Protein AF-A0A7W4EUE1-F1 (afdb_monomer_lite)

Sequence (136 aa):
VQRKVYHVMVETLQNMNKHSDSLAANGHVGTGLFIIGKKNDTYYVITSNKVAVEHRQNLEQAIQSVNNATPEELKEMYKKQIKEGSISKKGGAGLGLIDIARKTGEKLDYQFLQLDDKFLFFILKVEISARKFDKQ

pLDDT: mean 80.03, std 16.79, range [39.09, 95.38]

Secondary structure (DSSP, 8-state):
-HHHHHHHHHHHHHHHHHS-TTSSSSS-----EEEEEEETTEEEEEEEEEEEGGGHHHHHHHHHHHHH--HHHHHHHHHHHHHH-S--TT--TTHHHHHHHHHH-S--EEEEEE-SSSEEEEEEEEEEESGGGTT-

Structure (mmCIF, N/CA/C/O backbone):
data_AF-A0A7W4EUE1-F1
#
_entry.id   AF-A0A7W4EUE1-F1
#
loop_
_atom_site.group_PDB
_atom_site.id
_atom_site.type_symbol
_atom_site.label_atom_id
_atom_site.label_alt_id
_atom_site.label_comp_id
_atom_site.label_asym_id
_atom_site.label_entity_id
_atom_site.label_seq_id
_atom_site.pdbx_PDB_ins_code
_atom_site.Cartn_x
_atom_site.Cartn_y
_atom_site.Cartn_z
_atom_site.occupancy
_atom_site.B_iso_or_equiv
_atom_site.auth_seq_id
_atom_site.auth_comp_id
_atom_site.auth_asym_id
_atom_site.auth_atom_id
_atom_site.pdbx_PDB_model_num
ATOM 1 N N . VAL A 1 1 ? -12.659 8.115 10.478 1.00 81.62 1 VAL A N 1
ATOM 2 C CA . VAL A 1 1 ? -12.427 7.618 9.091 1.00 81.62 1 VAL A CA 1
ATOM 3 C C . VAL A 1 1 ? -11.644 8.597 8.212 1.00 81.62 1 VAL A C 1
ATOM 5 O O . VAL A 1 1 ? -10.579 8.227 7.735 1.00 81.62 1 VAL A O 1
ATOM 8 N N . GLN A 1 2 ? -12.091 9.849 8.041 1.00 83.81 2 GLN A N 1
ATOM 9 C CA . GLN A 1 2 ? -11.472 10.836 7.128 1.00 83.81 2 GLN A CA 1
ATOM 10 C C . GLN A 1 2 ? -9.950 11.020 7.302 1.00 83.81 2 GLN A C 1
ATOM 12 O O . GLN A 1 2 ? -9.216 10.974 6.321 1.00 83.81 2 GLN A O 1
ATOM 17 N N . ARG A 1 3 ? -9.449 11.133 8.543 1.00 86.19 3 ARG A N 1
ATOM 18 C CA . ARG A 1 3 ? -7.999 11.235 8.822 1.00 86.19 3 ARG A CA 1
ATOM 19 C C . ARG A 1 3 ? -7.192 10.036 8.303 1.00 86.19 3 ARG A C 1
ATOM 21 O O . ARG A 1 3 ? -6.054 10.208 7.884 1.00 86.19 3 ARG A O 1
ATOM 28 N N . LYS A 1 4 ? -7.774 8.830 8.321 1.00 85.38 4 LYS A N 1
ATOM 29 C CA . LYS A 1 4 ? -7.126 7.611 7.813 1.00 85.38 4 LYS A CA 1
ATOM 30 C C . LYS A 1 4 ? -7.083 7.609 6.291 1.00 85.38 4 LYS A C 1
ATOM 32 O O . LYS A 1 4 ? -6.032 7.332 5.736 1.00 85.38 4 LYS A O 1
ATOM 37 N N . VAL A 1 5 ? -8.186 7.991 5.641 1.00 86.94 5 VAL A N 1
ATOM 38 C CA . VAL A 1 5 ? -8.231 8.172 4.181 1.00 86.94 5 VAL A CA 1
ATOM 39 C C . VAL A 1 5 ? -7.164 9.173 3.752 1.00 86.94 5 VAL A C 1
ATOM 41 O O . VAL A 1 5 ? -6.325 8.835 2.930 1.00 86.94 5 VAL A O 1
ATOM 44 N N . TYR A 1 6 ? -7.118 10.349 4.385 1.00 88.00 6 TYR A N 1
ATOM 45 C CA . TYR A 1 6 ? -6.084 11.352 4.119 1.00 88.00 6 TYR A CA 1
ATOM 46 C C . TYR A 1 6 ? -4.670 10.797 4.273 1.00 88.00 6 TYR A C 1
ATOM 48 O O . TYR A 1 6 ? -3.834 10.969 3.393 1.00 88.00 6 TYR A O 1
ATOM 56 N N . HIS A 1 7 ? -4.414 10.081 5.364 1.00 87.38 7 HIS A N 1
ATOM 57 C CA . HIS A 1 7 ? -3.111 9.485 5.594 1.00 87.38 7 HIS A CA 1
ATOM 58 C C . HIS A 1 7 ? -2.720 8.464 4.511 1.00 87.38 7 HIS A C 1
ATOM 60 O O . HIS A 1 7 ? -1.613 8.546 3.989 1.00 87.38 7 HIS A O 1
ATOM 66 N N . VAL A 1 8 ? -3.624 7.552 4.133 1.00 88.12 8 VAL A N 1
ATOM 67 C CA . VAL A 1 8 ? -3.369 6.575 3.060 1.00 88.12 8 VAL A CA 1
ATOM 68 C C . VAL A 1 8 ? -3.121 7.279 1.728 1.00 88.12 8 VAL A C 1
ATOM 70 O O . VAL A 1 8 ? -2.211 6.892 1.001 1.00 88.12 8 VAL A O 1
ATOM 73 N N . MET A 1 9 ? -3.875 8.338 1.414 1.00 89.00 9 MET A N 1
ATOM 74 C CA . MET A 1 9 ? -3.637 9.129 0.203 1.00 89.00 9 MET A CA 1
ATOM 75 C C . MET A 1 9 ? -2.230 9.736 0.196 1.00 89.00 9 MET A C 1
ATOM 77 O O . MET A 1 9 ? -1.514 9.597 -0.788 1.00 89.00 9 MET A O 1
ATOM 81 N N . VAL A 1 10 ? -1.809 10.369 1.296 1.00 87.06 10 VAL A N 1
ATOM 82 C CA . VAL A 1 10 ? -0.475 10.982 1.384 1.00 87.06 10 VAL A CA 1
ATOM 83 C C . VAL A 1 10 ? 0.622 9.928 1.242 1.00 87.06 10 VAL A C 1
ATOM 85 O O . VAL A 1 10 ? 1.549 10.128 0.462 1.00 87.06 10 VAL A O 1
ATOM 88 N N . GLU A 1 11 ? 0.509 8.798 1.937 1.00 85.62 11 GLU A N 1
ATOM 89 C CA . GLU A 1 11 ? 1.537 7.754 1.909 1.00 85.62 11 GLU A CA 1
ATOM 90 C C . GLU A 1 11 ? 1.652 7.092 0.529 1.00 85.62 11 GLU A C 1
ATOM 92 O O . GLU A 1 11 ? 2.749 6.899 0.006 1.00 85.62 11 GLU A O 1
ATOM 97 N N . THR A 1 12 ? 0.519 6.803 -0.114 1.00 83.38 12 THR A N 1
ATOM 98 C CA . THR A 1 12 ? 0.504 6.200 -1.455 1.00 83.38 12 THR A CA 1
ATOM 99 C C . THR A 1 12 ? 1.014 7.164 -2.531 1.00 83.38 12 THR A C 1
ATOM 101 O O . THR A 1 12 ? 1.785 6.752 -3.399 1.00 83.38 12 THR A O 1
ATOM 104 N N . LEU A 1 13 ? 0.699 8.461 -2.436 1.00 81.81 13 LEU A N 1
ATOM 105 C CA . LEU A 1 13 ? 1.268 9.493 -3.314 1.00 81.81 13 LEU A CA 1
ATOM 106 C C . LEU A 1 13 ? 2.774 9.687 -3.094 1.00 81.81 13 LEU A C 1
ATOM 108 O O . LEU A 1 13 ? 3.517 9.900 -4.055 1.00 81.81 13 LEU A O 1
ATOM 112 N N . GLN A 1 14 ? 3.247 9.611 -1.849 1.00 78.06 14 GLN A N 1
ATOM 113 C CA . GLN A 1 14 ? 4.680 9.659 -1.558 1.00 78.06 14 GLN A CA 1
ATOM 114 C C . GLN A 1 14 ? 5.404 8.429 -2.108 1.00 78.06 14 GLN A C 1
ATOM 116 O O . GLN A 1 14 ? 6.475 8.589 -2.691 1.00 78.06 14 GLN A O 1
ATOM 121 N N . ASN A 1 15 ? 4.821 7.234 -1.981 1.00 74.19 15 ASN A N 1
ATOM 122 C CA . ASN A 1 15 ? 5.370 6.012 -2.574 1.00 74.19 15 ASN A CA 1
ATOM 123 C C . ASN A 1 15 ? 5.474 6.133 -4.099 1.00 74.19 15 ASN A C 1
ATOM 125 O O . ASN A 1 15 ? 6.520 5.825 -4.666 1.00 74.19 15 ASN A O 1
ATOM 129 N N . MET A 1 16 ? 4.427 6.649 -4.748 1.00 74.25 16 MET A N 1
ATOM 130 C CA . MET A 1 16 ? 4.396 6.858 -6.196 1.00 74.25 16 MET A CA 1
ATOM 131 C C . MET A 1 16 ? 5.500 7.815 -6.674 1.00 74.25 16 MET A C 1
ATOM 133 O O . MET A 1 16 ? 6.154 7.527 -7.670 1.00 74.25 16 MET A O 1
ATOM 137 N N . ASN A 1 17 ? 5.747 8.917 -5.953 1.00 66.56 17 ASN A N 1
ATOM 138 C CA . ASN A 1 17 ? 6.789 9.890 -6.312 1.00 66.56 17 ASN A CA 1
ATOM 139 C C . ASN A 1 17 ? 8.215 9.418 -5.979 1.00 66.56 17 ASN A C 1
ATOM 141 O O . ASN A 1 17 ? 9.148 9.718 -6.718 1.00 66.56 17 ASN A O 1
ATOM 145 N N . LYS A 1 18 ? 8.410 8.704 -4.862 1.00 66.50 18 LYS A N 1
ATOM 146 C CA . LYS A 1 18 ? 9.742 8.245 -4.420 1.00 66.50 18 LYS A CA 1
ATOM 147 C C . LYS A 1 18 ? 10.276 7.075 -5.253 1.00 66.50 18 LYS A C 1
ATOM 149 O O . LYS A 1 18 ? 11.488 6.926 -5.354 1.00 66.50 18 LYS A O 1
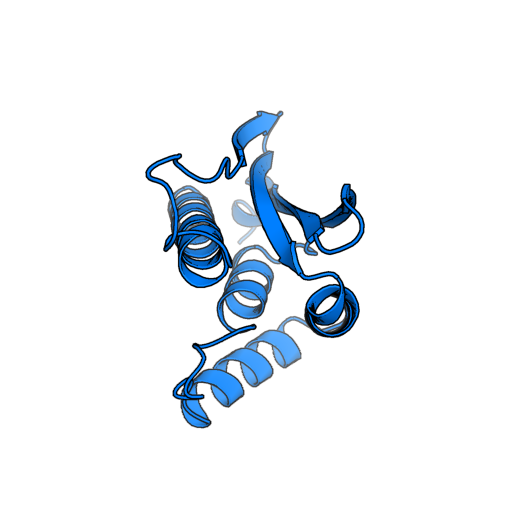ATOM 154 N N . HIS A 1 19 ? 9.389 6.258 -5.823 1.00 61.88 19 HIS A N 1
ATOM 155 C CA . HIS A 1 19 ? 9.742 5.004 -6.502 1.00 61.88 19 HIS A CA 1
ATOM 156 C C . HIS A 1 19 ? 9.394 4.977 -7.999 1.00 61.88 19 HIS A C 1
ATOM 158 O O . HIS A 1 19 ? 9.417 3.917 -8.618 1.00 61.88 19 HIS A O 1
ATOM 164 N N . SER A 1 20 ? 9.056 6.115 -8.611 1.00 59.25 20 SER A N 1
ATOM 165 C CA . SER A 1 20 ? 8.950 6.199 -10.069 1.00 59.25 20 SER A CA 1
ATOM 166 C C . SER A 1 20 ? 10.353 6.277 -10.681 1.00 59.25 20 SER A C 1
ATOM 168 O O . SER A 1 20 ? 10.938 7.360 -10.762 1.00 59.25 20 SER A O 1
ATOM 170 N N . ASP A 1 21 ? 10.880 5.142 -11.141 1.00 54.06 21 ASP A N 1
ATOM 171 C CA . ASP A 1 21 ? 12.241 4.975 -11.693 1.00 54.06 21 ASP A CA 1
ATOM 172 C C . ASP A 1 21 ? 12.522 5.758 -13.005 1.00 54.06 21 ASP A C 1
ATOM 174 O O . ASP A 1 21 ? 13.479 5.471 -13.723 1.00 54.06 21 ASP A O 1
ATOM 178 N N . SER A 1 22 ? 11.702 6.745 -13.387 1.00 48.72 22 SER A N 1
ATOM 179 C CA . SER A 1 22 ? 11.823 7.431 -14.683 1.00 48.72 22 SER A CA 1
ATOM 180 C C . SER A 1 22 ? 11.497 8.925 -14.694 1.00 48.72 22 SER A C 1
ATOM 182 O O . SER A 1 22 ? 11.035 9.431 -15.714 1.00 48.72 22 SER A O 1
ATOM 184 N N . LEU A 1 23 ? 11.751 9.660 -13.610 1.00 48.22 23 LEU A N 1
ATOM 185 C CA . LEU A 1 23 ? 11.543 11.118 -13.606 1.00 48.22 23 LEU A CA 1
ATOM 186 C C . LEU A 1 23 ? 12.665 11.936 -14.279 1.00 48.22 23 LEU A C 1
ATOM 188 O O . LEU A 1 23 ? 12.511 13.142 -14.427 1.00 48.22 23 LEU A O 1
ATOM 192 N N . ALA A 1 24 ? 13.776 11.329 -14.710 1.00 44.69 24 ALA A N 1
ATOM 193 C CA . ALA A 1 24 ? 14.982 12.102 -15.032 1.00 44.69 24 ALA A CA 1
ATOM 194 C C . ALA A 1 24 ? 15.308 12.330 -16.521 1.00 44.69 24 ALA A C 1
ATOM 196 O O . ALA A 1 24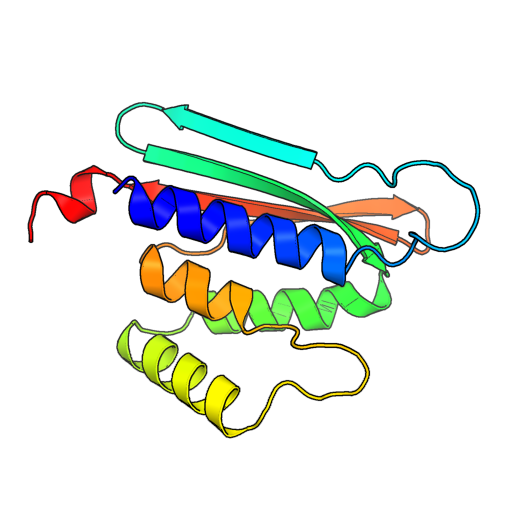 ? 16.256 13.058 -16.786 1.00 44.69 24 ALA A O 1
ATOM 197 N N . ALA A 1 25 ? 14.593 11.755 -17.498 1.00 43.97 25 ALA A N 1
ATOM 198 C CA . ALA A 1 25 ? 15.074 11.830 -18.888 1.00 43.97 25 ALA A CA 1
ATOM 199 C C . ALA A 1 25 ? 14.353 12.842 -19.793 1.00 43.97 25 ALA A C 1
ATOM 201 O O . ALA A 1 25 ? 15.037 13.648 -20.402 1.00 43.97 25 ALA A O 1
ATOM 202 N N . ASN A 1 26 ? 13.017 12.843 -19.915 1.00 41.75 26 ASN A N 1
ATOM 203 C CA . ASN A 1 26 ? 12.384 13.488 -21.085 1.00 41.75 26 ASN A CA 1
ATOM 204 C C . ASN A 1 26 ? 11.036 14.188 -20.831 1.00 41.75 26 ASN A C 1
ATOM 206 O O . ASN A 1 26 ? 10.126 14.039 -21.635 1.00 41.75 26 ASN A O 1
ATOM 210 N N . GLY A 1 27 ? 10.864 14.938 -19.735 1.00 40.75 27 GLY A N 1
ATOM 211 C CA . GLY A 1 27 ? 9.752 15.905 -19.595 1.00 40.75 27 GLY A CA 1
ATOM 212 C C . GLY A 1 27 ? 8.314 15.357 -19.687 1.00 40.75 27 GLY A C 1
ATOM 213 O O . GLY A 1 27 ? 7.355 16.122 -19.609 1.00 40.75 27 GLY A O 1
ATOM 214 N N . HIS A 1 28 ? 8.131 14.047 -19.827 1.00 42.28 28 HIS A N 1
ATOM 215 C CA . HIS A 1 28 ? 6.841 13.386 -19.796 1.00 42.28 28 HIS A CA 1
ATOM 216 C C . HIS A 1 28 ? 6.589 12.935 -18.366 1.00 42.28 28 HIS A C 1
ATOM 218 O O . HIS A 1 28 ? 7.269 12.052 -17.845 1.00 42.28 28 HIS A O 1
ATOM 224 N N . VAL A 1 29 ? 5.621 13.592 -17.731 1.00 44.75 29 VAL A N 1
ATOM 225 C CA . VAL A 1 29 ? 5.012 13.188 -16.465 1.00 44.75 29 VAL A CA 1
ATOM 226 C C . VAL A 1 29 ? 4.720 11.689 -16.548 1.00 44.75 29 VAL A C 1
ATOM 228 O O . VAL A 1 29 ? 3.844 11.263 -17.298 1.00 44.75 29 VAL A O 1
ATOM 231 N N . GLY A 1 30 ? 5.506 10.880 -15.839 1.00 47.41 30 GLY A N 1
ATOM 232 C CA . GLY A 1 30 ? 5.415 9.424 -15.860 1.00 47.41 30 GLY A CA 1
ATOM 233 C C . GLY A 1 30 ? 4.174 8.935 -15.123 1.00 47.41 30 GLY A C 1
ATOM 234 O O . GLY A 1 30 ? 4.286 8.501 -13.984 1.00 47.41 30 GLY A O 1
ATOM 235 N N . THR A 1 31 ? 3.015 9.075 -15.774 1.00 58.97 31 THR A N 1
ATOM 236 C CA . THR A 1 31 ? 1.804 8.230 -15.738 1.00 58.97 31 THR A CA 1
ATOM 237 C C . THR A 1 31 ? 1.625 7.342 -14.505 1.00 58.97 31 THR A C 1
ATOM 239 O O . THR A 1 31 ? 1.510 6.121 -14.612 1.00 58.97 31 THR A O 1
ATOM 242 N N . GLY A 1 32 ? 1.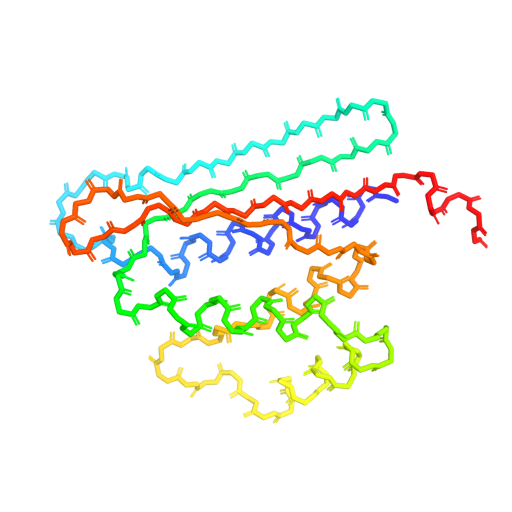593 7.953 -13.325 1.00 69.00 32 GLY A N 1
ATOM 243 C CA . GLY A 1 32 ? 1.065 7.310 -12.136 1.00 69.00 32 GLY A CA 1
ATOM 244 C C . GLY A 1 32 ? -0.459 7.376 -12.161 1.00 69.00 32 GLY A C 1
ATOM 245 O O . GLY A 1 32 ? -1.026 8.417 -12.495 1.00 69.00 32 GLY A O 1
ATOM 246 N N . LEU A 1 33 ? -1.135 6.278 -11.836 1.00 82.75 33 LEU A N 1
ATOM 247 C CA . LEU A 1 33 ? -2.584 6.292 -11.641 1.00 82.75 33 LEU A CA 1
ATOM 248 C C . LEU A 1 33 ? -2.863 6.604 -10.176 1.00 82.75 33 LEU A C 1
ATOM 250 O O . LEU A 1 33 ? -2.255 5.995 -9.302 1.00 82.75 33 LEU A O 1
ATOM 254 N N . PHE A 1 34 ? -3.798 7.506 -9.901 1.00 89.12 34 PHE A N 1
ATOM 255 C CA . PHE A 1 34 ? -4.327 7.720 -8.559 1.00 89.12 34 PHE A CA 1
ATOM 256 C C . PHE A 1 34 ? -5.845 7.828 -8.643 1.00 89.12 34 PHE A C 1
ATOM 258 O O . PHE A 1 34 ? -6.378 8.750 -9.259 1.00 89.12 34 PHE A O 1
ATOM 265 N N . ILE A 1 35 ? -6.543 6.872 -8.039 1.00 90.56 35 ILE A N 1
ATOM 266 C CA . ILE A 1 35 ? -8.001 6.829 -7.992 1.00 90.56 35 ILE A CA 1
ATOM 267 C C . ILE A 1 35 ? -8.424 6.768 -6.534 1.00 90.56 35 ILE A C 1
ATOM 269 O O . ILE A 1 35 ? -7.968 5.914 -5.772 1.00 90.56 35 ILE A O 1
ATOM 273 N N . ILE A 1 36 ? -9.363 7.639 -6.175 1.00 92.00 36 ILE A N 1
ATOM 274 C CA . ILE A 1 36 ? -10.134 7.519 -4.947 1.00 92.00 36 ILE A CA 1
ATOM 275 C C . ILE A 1 36 ? -11.592 7.244 -5.293 1.00 92.00 36 ILE A C 1
ATOM 277 O O . ILE A 1 36 ? -12.199 7.929 -6.114 1.00 92.00 36 ILE A O 1
ATOM 281 N N . GLY A 1 37 ? -12.153 6.230 -4.652 1.00 91.31 37 GLY A N 1
ATOM 282 C CA . GLY A 1 37 ? -13.555 5.873 -4.786 1.00 91.31 37 GLY A CA 1
ATOM 283 C C . GLY A 1 37 ? -14.181 5.623 -3.426 1.00 91.31 37 GLY A C 1
ATOM 284 O O . GLY A 1 37 ? -13.501 5.283 -2.459 1.00 91.31 37 GLY A O 1
ATOM 285 N N . LYS A 1 38 ? -15.500 5.758 -3.356 1.00 90.75 38 LYS A N 1
ATOM 286 C CA . LYS A 1 38 ? -16.295 5.294 -2.222 1.00 90.75 38 LYS A CA 1
ATOM 287 C C . LYS A 1 38 ? -17.405 4.407 -2.761 1.00 90.75 38 LYS A C 1
ATOM 289 O O . LYS A 1 38 ? -18.152 4.828 -3.641 1.00 90.75 38 LYS A O 1
ATOM 294 N N . LYS A 1 39 ? -17.527 3.200 -2.218 1.00 91.38 39 LYS A N 1
ATOM 295 C CA . LYS A 1 39 ? -18.670 2.317 -2.464 1.00 91.38 39 LYS A CA 1
ATOM 296 C C . LYS A 1 39 ? -19.215 1.882 -1.114 1.00 91.38 39 LYS A C 1
ATOM 298 O O . LYS A 1 39 ? -18.476 1.331 -0.301 1.00 91.38 39 LYS A O 1
ATOM 303 N N . ASN A 1 40 ? -20.501 2.134 -0.879 1.00 88.81 40 ASN A N 1
ATOM 304 C CA . ASN A 1 40 ? -21.131 1.951 0.429 1.00 88.81 40 ASN A CA 1
ATOM 305 C C . ASN A 1 40 ? -20.327 2.689 1.519 1.00 88.81 40 ASN A C 1
ATOM 307 O O . ASN A 1 40 ? -20.031 3.873 1.377 1.00 88.81 40 ASN A O 1
ATOM 311 N N . ASP A 1 41 ? -19.923 1.976 2.567 1.00 88.81 41 ASP A N 1
ATOM 312 C CA . ASP A 1 41 ? -19.142 2.498 3.686 1.00 88.81 41 ASP A CA 1
ATOM 313 C C . ASP A 1 41 ? -17.643 2.197 3.563 1.00 88.81 41 ASP A C 1
ATOM 315 O O . ASP A 1 41 ? -16.926 2.262 4.555 1.00 88.81 41 ASP A O 1
ATOM 319 N N . THR A 1 42 ? -17.146 1.880 2.367 1.00 90.62 42 THR A N 1
ATOM 320 C CA . THR A 1 42 ? -15.723 1.601 2.135 1.00 90.62 42 THR A CA 1
ATOM 321 C C . THR A 1 42 ? -15.137 2.614 1.163 1.00 90.62 42 THR A C 1
ATOM 323 O O . THR A 1 42 ? -15.683 2.856 0.082 1.00 90.62 42 THR A O 1
ATOM 326 N N . TYR A 1 43 ? -14.015 3.213 1.557 1.00 93.25 43 TYR A N 1
ATOM 327 C CA . TYR A 1 43 ? -13.179 4.007 0.665 1.00 93.25 43 TYR A CA 1
ATOM 328 C C . TYR A 1 43 ? -12.116 3.119 0.030 1.00 93.25 43 TYR A C 1
ATOM 330 O O . TYR A 1 43 ? -11.574 2.227 0.680 1.00 93.25 43 TYR A O 1
ATOM 338 N N . TYR A 1 44 ? -11.804 3.412 -1.223 1.00 93.31 44 TYR A N 1
ATOM 339 C CA . TYR A 1 44 ? -10.800 2.728 -2.018 1.00 93.31 44 TYR A CA 1
ATOM 340 C C . TYR A 1 44 ? -9.781 3.758 -2.468 1.00 93.31 44 TYR A C 1
ATOM 342 O O . TYR A 1 44 ? -10.158 4.769 -3.061 1.00 93.31 44 TYR A O 1
ATOM 350 N N . VAL A 1 45 ? -8.510 3.496 -2.190 1.00 93.31 45 VAL A N 1
ATOM 351 C CA . VAL A 1 45 ? -7.390 4.245 -2.757 1.00 93.31 45 VAL A CA 1
ATOM 352 C C . VAL A 1 45 ? -6.622 3.277 -3.639 1.00 93.31 45 VAL A C 1
ATOM 354 O O . VAL A 1 45 ? -6.139 2.255 -3.154 1.00 93.31 45 VAL A O 1
ATOM 357 N N . ILE A 1 46 ? -6.564 3.568 -4.934 1.00 92.25 46 ILE A N 1
ATOM 358 C CA . ILE A 1 46 ? -5.855 2.752 -5.916 1.00 92.25 46 ILE A CA 1
ATOM 359 C C . ILE A 1 46 ? -4.762 3.610 -6.522 1.00 92.25 46 ILE A C 1
ATOM 361 O O . ILE A 1 46 ? -5.038 4.682 -7.062 1.00 92.25 46 ILE A O 1
ATOM 365 N N . THR A 1 47 ? -3.533 3.122 -6.450 1.00 90.69 47 THR A N 1
ATOM 366 C CA . THR A 1 47 ? -2.383 3.773 -7.062 1.00 90.69 47 THR A CA 1
ATOM 367 C C . THR A 1 47 ? -1.694 2.854 -8.041 1.00 90.69 47 THR A C 1
ATOM 369 O O . THR A 1 47 ? -1.654 1.646 -7.815 1.00 90.69 47 THR A O 1
ATOM 372 N N . SER A 1 48 ? -1.107 3.416 -9.092 1.00 87.62 48 SER A N 1
ATOM 373 C CA . SER A 1 48 ? -0.184 2.683 -9.947 1.00 87.62 48 SER A CA 1
ATOM 374 C C . SER A 1 48 ? 1.068 3.483 -10.244 1.00 87.62 48 SER A C 1
ATOM 376 O O . SER A 1 48 ? 0.982 4.685 -10.479 1.00 87.62 48 SER A O 1
ATOM 378 N N . ASN A 1 49 ? 2.215 2.809 -10.264 1.00 84.56 49 ASN A N 1
ATOM 379 C CA . ASN A 1 49 ? 3.483 3.368 -10.715 1.00 84.56 49 ASN A CA 1
ATOM 380 C C . ASN A 1 49 ? 4.283 2.340 -11.515 1.00 84.56 49 ASN A C 1
ATOM 382 O O . ASN A 1 49 ? 4.109 1.128 -11.374 1.00 84.56 49 ASN A O 1
ATOM 386 N N . LYS A 1 50 ? 5.187 2.847 -12.354 1.00 84.56 50 LYS A N 1
ATOM 387 C CA . LYS A 1 50 ? 6.152 2.025 -13.078 1.00 84.56 50 LYS A CA 1
ATOM 388 C C . LYS A 1 50 ? 7.229 1.525 -12.113 1.00 84.56 50 LYS A C 1
ATOM 390 O O . LYS A 1 50 ? 7.780 2.330 -11.365 1.00 84.56 50 LYS A O 1
ATOM 395 N N . VAL A 1 51 ? 7.540 0.234 -12.164 1.00 85.06 51 VAL A N 1
ATOM 396 C CA . VAL A 1 51 ? 8.623 -0.401 -11.397 1.00 85.06 51 VAL A CA 1
ATOM 397 C C . VAL A 1 51 ? 9.477 -1.265 -12.318 1.00 85.06 51 VAL A C 1
ATOM 399 O O . VAL A 1 51 ? 8.954 -1.873 -13.254 1.00 85.06 51 VAL A O 1
ATOM 402 N N . ALA A 1 52 ? 10.785 -1.326 -12.082 1.00 87.06 52 ALA A N 1
ATOM 403 C CA . ALA A 1 52 ? 11.651 -2.248 -12.812 1.00 87.06 52 ALA A CA 1
ATOM 404 C C . ALA A 1 52 ? 11.320 -3.716 -12.471 1.00 87.06 52 ALA A C 1
ATOM 406 O O . ALA A 1 52 ? 10.992 -4.039 -11.325 1.00 87.06 52 ALA A O 1
ATOM 407 N N . VAL A 1 53 ? 11.432 -4.621 -13.450 1.00 88.62 53 VAL A N 1
ATOM 408 C CA . VAL A 1 53 ? 11.158 -6.063 -13.263 1.00 88.62 53 VAL A CA 1
ATOM 409 C C . VAL A 1 53 ? 12.007 -6.658 -12.128 1.00 88.62 53 VAL A C 1
ATOM 411 O O . VAL A 1 53 ? 11.508 -7.461 -11.342 1.00 88.62 53 VAL A O 1
ATOM 414 N N . GLU A 1 54 ? 13.250 -6.197 -11.967 1.00 89.38 54 GLU A N 1
ATOM 415 C CA . GLU A 1 54 ? 14.162 -6.598 -10.883 1.00 89.38 54 GLU A CA 1
ATOM 416 C C . GLU A 1 54 ? 13.656 -6.258 -9.468 1.00 89.38 54 GLU A C 1
ATOM 418 O O . GLU A 1 54 ? 14.064 -6.886 -8.492 1.00 89.38 54 GLU A O 1
ATOM 423 N N . HIS A 1 55 ? 12.754 -5.281 -9.327 1.00 84.19 55 HIS A N 1
ATOM 424 C CA . HIS A 1 55 ? 12.187 -4.881 -8.035 1.00 84.19 55 HIS A CA 1
ATOM 425 C C . HIS A 1 55 ? 10.919 -5.656 -7.667 1.00 84.19 55 HIS A C 1
ATOM 427 O O . HIS A 1 55 ? 10.499 -5.607 -6.507 1.00 84.19 55 HIS A O 1
ATOM 433 N N . ARG A 1 56 ? 10.337 -6.414 -8.610 1.00 88.69 56 ARG A N 1
ATOM 434 C CA . ARG A 1 56 ? 9.090 -7.167 -8.408 1.00 88.69 56 ARG A CA 1
ATOM 435 C C . ARG A 1 56 ? 9.157 -8.072 -7.183 1.00 88.69 56 ARG A C 1
ATOM 437 O O . ARG A 1 56 ? 8.321 -7.949 -6.296 1.00 88.69 56 ARG A O 1
ATOM 444 N N . GLN A 1 57 ? 10.149 -8.960 -7.135 1.00 89.81 57 GLN A N 1
ATOM 445 C CA . GLN A 1 57 ? 10.242 -9.983 -6.092 1.00 89.81 57 GLN A CA 1
ATOM 446 C C . GLN A 1 57 ? 10.403 -9.362 -4.699 1.00 89.81 57 GLN A C 1
ATOM 448 O O . GLN A 1 57 ? 9.736 -9.780 -3.758 1.00 89.81 57 GLN A O 1
ATOM 453 N N . ASN A 1 58 ? 11.238 -8.328 -4.573 1.00 86.88 58 ASN A N 1
ATOM 454 C CA . ASN A 1 58 ? 11.451 -7.641 -3.298 1.00 86.88 58 ASN A CA 1
ATOM 455 C C . ASN A 1 58 ? 10.175 -6.939 -2.813 1.00 86.88 58 ASN A C 1
ATOM 457 O O . ASN A 1 58 ? 9.840 -7.008 -1.630 1.00 86.88 58 ASN A O 1
ATOM 461 N N . LEU A 1 59 ? 9.449 -6.279 -3.720 1.00 86.75 59 LEU A N 1
ATOM 462 C CA . LEU A 1 59 ? 8.203 -5.592 -3.386 1.00 86.75 59 LEU A CA 1
ATOM 463 C C . LEU A 1 59 ? 7.090 -6.583 -3.022 1.00 86.75 59 LEU A C 1
ATOM 465 O O . LEU A 1 59 ? 6.377 -6.379 -2.041 1.00 86.75 59 LEU A O 1
ATOM 469 N N . GLU A 1 60 ? 6.979 -7.678 -3.769 1.00 90.69 60 GLU A N 1
ATOM 470 C CA . GLU A 1 60 ? 6.038 -8.764 -3.498 1.00 90.69 60 GLU A CA 1
ATOM 471 C C . GLU A 1 60 ? 6.285 -9.394 -2.119 1.00 90.69 60 GLU A C 1
ATOM 473 O O . GLU A 1 60 ? 5.357 -9.494 -1.316 1.00 90.69 60 GLU A O 1
ATOM 478 N N . GLN A 1 61 ? 7.538 -9.717 -1.788 1.00 90.12 61 GLN A N 1
ATOM 479 C CA . GLN A 1 61 ? 7.907 -10.232 -0.464 1.00 90.12 61 GLN A CA 1
ATOM 480 C C . GLN A 1 61 ? 7.591 -9.234 0.658 1.00 90.12 61 GLN A C 1
ATOM 482 O O . GLN A 1 61 ? 7.078 -9.628 1.709 1.00 90.12 61 GLN A O 1
ATOM 487 N N . ALA A 1 62 ? 7.844 -7.940 0.439 1.00 88.50 62 ALA A N 1
ATOM 488 C CA . ALA A 1 62 ? 7.520 -6.904 1.415 1.00 88.50 62 ALA A CA 1
ATOM 489 C C . ALA A 1 62 ? 6.007 -6.826 1.684 1.00 88.50 62 ALA A C 1
ATOM 491 O O . ALA A 1 62 ? 5.589 -6.801 2.843 1.00 88.50 62 ALA A O 1
ATOM 492 N N . ILE A 1 63 ? 5.178 -6.843 0.636 1.00 91.88 63 ILE A N 1
ATOM 493 C CA . ILE A 1 63 ? 3.716 -6.800 0.785 1.00 91.88 63 ILE A CA 1
ATOM 494 C C . ILE A 1 63 ? 3.197 -8.079 1.449 1.00 91.88 63 ILE A C 1
ATOM 496 O O . ILE A 1 63 ? 2.355 -8.006 2.344 1.00 91.88 63 ILE A O 1
ATOM 500 N N . GLN A 1 64 ? 3.715 -9.248 1.064 1.00 93.56 64 GLN A N 1
ATOM 501 C CA . GLN A 1 64 ? 3.343 -10.521 1.685 1.00 93.56 64 GLN A CA 1
ATOM 502 C C . GLN A 1 64 ? 3.691 -10.557 3.178 1.00 93.56 64 GLN A C 1
ATOM 504 O O . GLN A 1 64 ? 2.861 -10.984 3.980 1.00 93.56 64 GLN A O 1
ATOM 509 N N . SER A 1 65 ? 4.869 -10.062 3.571 1.00 92.06 65 SER A N 1
ATOM 510 C CA . SER A 1 65 ? 5.248 -9.957 4.985 1.00 92.06 65 SER A CA 1
ATOM 511 C C . SER A 1 65 ? 4.276 -9.071 5.764 1.00 92.06 65 SER A C 1
ATOM 513 O O . SER A 1 65 ? 3.846 -9.454 6.848 1.00 92.06 65 SER A O 1
ATOM 515 N N . VAL A 1 66 ? 3.880 -7.928 5.196 1.00 93.06 66 VAL A N 1
ATOM 516 C CA . VAL A 1 66 ? 2.908 -7.014 5.815 1.00 93.06 66 VAL A CA 1
ATOM 517 C C . VAL A 1 66 ? 1.519 -7.653 5.922 1.00 93.06 66 VAL A C 1
ATOM 519 O O . VAL A 1 66 ? 0.887 -7.571 6.969 1.00 93.06 66 VAL A O 1
ATOM 522 N N . ASN A 1 67 ? 1.047 -8.330 4.874 1.00 94.62 67 ASN A N 1
ATOM 523 C CA . ASN A 1 67 ? -0.286 -8.945 4.840 1.00 94.62 67 ASN A CA 1
ATOM 524 C C . ASN A 1 67 ? -0.440 -10.171 5.752 1.00 94.62 67 ASN A C 1
ATOM 526 O O . ASN A 1 67 ? -1.573 -10.534 6.089 1.00 94.62 67 ASN A O 1
ATOM 530 N N . ASN A 1 68 ? 0.670 -10.824 6.102 1.00 95.38 68 ASN A N 1
ATOM 531 C CA . ASN A 1 68 ? 0.692 -11.985 6.991 1.00 95.38 68 ASN A CA 1
ATOM 532 C C . ASN A 1 68 ? 0.942 -11.615 8.459 1.00 95.38 68 ASN A C 1
ATOM 534 O O . ASN A 1 68 ? 0.786 -12.474 9.321 1.00 95.38 68 ASN A O 1
ATOM 538 N N . ALA A 1 69 ? 1.305 -10.363 8.744 1.00 94.44 69 ALA A N 1
ATOM 539 C CA . ALA A 1 69 ? 1.561 -9.897 10.096 1.00 94.44 69 ALA A CA 1
ATOM 540 C C . ALA A 1 69 ? 0.258 -9.623 10.866 1.00 94.44 69 ALA A C 1
ATOM 542 O O . ALA A 1 69 ? -0.714 -9.067 10.346 1.00 94.44 69 ALA A O 1
ATOM 543 N N . THR A 1 70 ? 0.266 -9.976 12.145 1.00 95.06 70 THR A N 1
ATOM 544 C CA . THR A 1 70 ? -0.743 -9.582 13.134 1.00 95.06 70 THR A CA 1
ATOM 545 C C . THR A 1 70 ? -0.654 -8.082 13.456 1.00 95.06 70 THR A C 1
ATOM 547 O O . THR A 1 70 ? 0.371 -7.442 13.195 1.00 95.06 70 THR A O 1
ATOM 550 N N . PRO A 1 71 ? -1.697 -7.471 14.050 1.00 92.75 71 PRO A N 1
ATOM 551 C CA . PRO A 1 71 ? -1.652 -6.066 14.467 1.00 92.75 71 PRO A CA 1
ATOM 552 C C . PRO A 1 71 ? -0.474 -5.733 15.399 1.00 92.75 71 PRO A C 1
ATOM 554 O O . PRO A 1 71 ? 0.126 -4.657 15.292 1.00 92.75 71 PRO A O 1
ATOM 557 N N . GLU A 1 72 ? -0.126 -6.655 16.295 1.00 93.94 72 GLU A N 1
ATOM 558 C CA . GLU A 1 72 ? 1.003 -6.547 17.216 1.00 93.94 72 GLU A CA 1
ATOM 559 C C . GLU A 1 72 ? 2.333 -6.581 16.455 1.00 93.94 72 GLU A C 1
ATOM 561 O O . GLU A 1 72 ? 3.182 -5.707 16.655 1.00 93.94 72 GLU A O 1
ATOM 566 N N . GLU A 1 73 ? 2.488 -7.522 15.521 1.00 93.81 73 GLU A N 1
ATOM 567 C CA . GLU A 1 73 ? 3.676 -7.625 14.669 1.00 93.81 73 GLU A CA 1
ATOM 568 C C . GLU A 1 73 ? 3.842 -6.391 13.778 1.00 93.81 73 GLU A C 1
ATOM 570 O O . GLU A 1 73 ? 4.938 -5.839 13.711 1.00 93.81 73 GLU A O 1
ATOM 575 N N . LEU A 1 74 ? 2.766 -5.868 13.177 1.00 92.81 74 LEU A N 1
ATOM 576 C CA . LEU A 1 74 ? 2.804 -4.625 12.393 1.00 92.81 74 LEU A CA 1
ATOM 577 C C . LEU A 1 74 ? 3.284 -3.431 13.229 1.00 92.81 74 LEU A C 1
ATOM 579 O O . LEU A 1 74 ? 4.007 -2.559 12.734 1.00 92.81 74 LEU A O 1
ATOM 583 N N . LYS A 1 75 ? 2.907 -3.375 14.511 1.00 91.56 75 LYS A N 1
ATOM 584 C CA . LYS A 1 75 ? 3.362 -2.328 15.435 1.00 91.56 75 LYS A CA 1
ATOM 585 C C . LYS A 1 75 ? 4.855 -2.457 15.731 1.00 91.56 75 LYS A C 1
ATOM 587 O O . LYS A 1 75 ? 5.542 -1.432 15.772 1.00 91.56 75 LYS A O 1
ATOM 592 N N . GLU A 1 76 ? 5.356 -3.673 15.917 1.00 92.12 76 GLU A N 1
ATOM 593 C CA . GLU A 1 76 ? 6.785 -3.920 16.132 1.00 92.12 76 GLU A CA 1
ATOM 594 C C . GLU A 1 76 ? 7.608 -3.685 14.861 1.00 92.12 76 GLU A C 1
ATOM 596 O O . GLU A 1 76 ? 8.619 -2.986 14.924 1.00 92.12 76 GLU A O 1
ATOM 601 N N . MET A 1 77 ? 7.137 -4.133 13.694 1.00 89.62 77 MET A N 1
ATOM 602 C CA . MET A 1 77 ? 7.746 -3.842 12.389 1.00 89.62 77 MET A CA 1
ATOM 603 C C . MET A 1 77 ? 7.870 -2.333 12.154 1.00 89.62 77 MET A C 1
ATOM 605 O O . MET A 1 77 ? 8.932 -1.854 11.755 1.00 89.62 77 MET A O 1
ATOM 609 N N . TYR A 1 78 ? 6.818 -1.567 12.463 1.00 88.31 78 TYR A N 1
ATOM 610 C CA . TYR A 1 78 ? 6.825 -0.107 12.349 1.00 88.31 78 TYR A CA 1
ATOM 611 C C . TYR A 1 78 ? 7.863 0.540 13.278 1.00 88.31 78 TYR A C 1
ATOM 613 O O . TYR A 1 78 ? 8.653 1.381 12.847 1.00 88.31 78 TYR A O 1
ATOM 621 N N . LYS A 1 79 ? 7.904 0.135 14.556 1.00 87.69 79 LYS A N 1
ATOM 622 C CA . LYS A 1 79 ? 8.900 0.640 15.519 1.00 87.69 79 LYS A CA 1
ATOM 623 C C . LYS A 1 79 ? 10.322 0.293 15.094 1.00 87.69 79 LYS A C 1
ATOM 625 O O . LYS A 1 79 ? 11.205 1.141 15.207 1.00 87.69 79 LYS A O 1
ATOM 630 N N . LYS A 1 80 ? 10.537 -0.944 14.640 1.00 85.44 80 LYS A N 1
ATOM 631 C CA . LYS A 1 80 ? 11.830 -1.436 14.174 1.00 85.44 80 LYS A CA 1
ATOM 632 C C . LYS A 1 80 ? 12.313 -0.603 12.991 1.00 85.44 80 LYS A C 1
ATOM 634 O O . LYS A 1 80 ? 13.404 -0.055 13.072 1.00 85.44 80 LYS A O 1
ATOM 639 N N . GLN A 1 81 ? 11.468 -0.389 11.982 1.00 79.94 81 GLN A N 1
ATOM 640 C CA . GLN A 1 81 ? 11.841 0.425 10.822 1.00 79.94 81 GLN A CA 1
ATOM 641 C C . GLN A 1 81 ? 12.135 1.894 11.153 1.00 79.94 81 GLN A C 1
ATOM 643 O O . GLN A 1 81 ? 13.039 2.487 10.572 1.00 79.94 81 GLN A O 1
ATOM 648 N N . ILE A 1 82 ? 11.430 2.489 12.120 1.00 80.31 82 ILE A N 1
ATOM 649 C CA . ILE A 1 82 ? 11.767 3.842 12.592 1.00 80.31 82 ILE A CA 1
ATOM 650 C C . ILE A 1 82 ? 13.123 3.865 13.309 1.00 80.31 82 ILE A C 1
ATOM 652 O O . ILE A 1 82 ? 13.909 4.785 13.092 1.00 80.31 82 ILE A O 1
ATOM 656 N N . LYS A 1 83 ? 13.398 2.876 14.168 1.00 78.06 83 LYS A N 1
ATOM 657 C CA . LYS A 1 83 ? 14.645 2.797 14.947 1.00 78.06 83 LYS A CA 1
ATOM 658 C C . LYS A 1 83 ? 15.864 2.495 14.083 1.00 78.06 83 LYS A C 1
ATOM 660 O O . LYS A 1 83 ? 16.927 3.051 14.326 1.00 78.06 83 LYS A O 1
ATOM 665 N N . GLU A 1 84 ? 15.707 1.612 13.105 1.00 71.81 84 GLU A N 1
ATOM 666 C CA . GLU A 1 84 ? 16.792 1.179 12.221 1.00 71.81 84 GLU A CA 1
ATOM 667 C C . GLU A 1 84 ? 17.136 2.222 11.152 1.00 71.81 84 GLU A C 1
ATOM 669 O O . GLU A 1 84 ? 18.161 2.094 10.493 1.00 71.81 84 GLU A O 1
ATOM 674 N N . GLY A 1 85 ? 16.350 3.300 11.049 1.00 54.88 85 GLY A N 1
ATOM 675 C CA . GLY A 1 85 ? 16.710 4.480 10.281 1.00 54.88 85 GLY A CA 1
ATOM 676 C C . GLY A 1 85 ? 16.645 4.231 8.779 1.00 54.88 85 GLY A C 1
ATOM 677 O O . GLY A 1 85 ? 17.570 3.720 8.152 1.00 54.88 85 GLY A O 1
ATOM 678 N N . SER A 1 86 ? 15.571 4.704 8.158 1.00 49.06 86 SER A N 1
ATOM 679 C CA . SER A 1 86 ? 15.412 4.789 6.709 1.00 49.06 86 SER A CA 1
ATOM 680 C C . SER A 1 86 ? 16.356 5.826 6.068 1.00 49.06 86 SER A C 1
ATOM 682 O O . SER A 1 86 ? 15.899 6.773 5.428 1.00 49.06 86 SER A O 1
ATOM 684 N N . ILE A 1 87 ? 17.670 5.653 6.200 1.00 43.12 87 ILE A N 1
ATOM 685 C CA . ILE A 1 87 ? 18.668 6.276 5.321 1.00 43.12 87 ILE A CA 1
ATOM 686 C C . ILE A 1 87 ? 19.504 5.158 4.693 1.00 43.12 87 ILE A C 1
ATOM 688 O O . ILE A 1 87 ? 20.731 5.148 4.735 1.00 43.12 87 ILE A O 1
ATOM 692 N N . SER A 1 88 ? 18.838 4.190 4.055 1.00 42.66 88 SER A N 1
ATOM 693 C CA . SER A 1 88 ? 19.498 3.570 2.909 1.00 42.66 88 SER A CA 1
ATOM 694 C C . SER A 1 88 ? 19.596 4.654 1.830 1.00 42.66 88 SER A C 1
ATOM 696 O O . SER A 1 88 ? 18.652 5.426 1.634 1.00 42.66 88 SER A O 1
ATOM 698 N N . LYS A 1 89 ? 20.727 4.738 1.121 1.00 39.09 89 LYS A N 1
ATOM 699 C CA . LYS A 1 89 ? 20.981 5.733 0.056 1.00 39.09 89 LYS A CA 1
ATOM 700 C C . LYS A 1 89 ? 19.939 5.726 -1.089 1.00 39.09 89 LYS A C 1
ATOM 702 O O . LYS A 1 89 ? 20.049 6.541 -1.996 1.00 39.09 89 LYS A O 1
ATOM 707 N N . LYS A 1 90 ? 18.941 4.828 -1.052 1.00 43.97 90 LYS A N 1
ATOM 708 C CA . LYS A 1 90 ? 17.830 4.700 -2.010 1.00 43.97 90 LYS A CA 1
ATOM 709 C C . LYS A 1 90 ? 16.424 4.877 -1.401 1.00 43.97 90 LYS A C 1
ATOM 711 O O . LYS A 1 90 ? 15.448 4.630 -2.093 1.00 43.97 90 LYS A O 1
ATOM 716 N N . GLY A 1 91 ? 16.303 5.331 -0.150 1.00 42.38 91 GLY A N 1
ATOM 717 C CA . GLY A 1 91 ? 15.030 5.786 0.424 1.00 42.38 91 GLY A CA 1
ATOM 718 C C . GLY A 1 91 ? 14.053 4.672 0.824 1.00 42.38 91 GLY A C 1
ATOM 719 O O . GLY A 1 91 ? 13.344 4.125 -0.006 1.00 42.38 91 GLY A O 1
ATOM 720 N N . GLY A 1 92 ? 13.987 4.386 2.129 1.00 50.62 92 GLY A N 1
ATOM 721 C CA . GLY A 1 92 ? 12.777 4.019 2.891 1.00 50.62 92 GLY A CA 1
ATOM 722 C C . GLY A 1 92 ? 11.728 3.038 2.336 1.00 50.62 92 GLY A C 1
ATOM 723 O O . GLY A 1 92 ? 10.579 3.126 2.768 1.00 50.62 92 GLY A O 1
ATOM 724 N N . ALA A 1 93 ? 12.064 2.125 1.424 1.00 53.66 93 ALA A N 1
ATOM 725 C CA . ALA A 1 93 ? 11.108 1.158 0.887 1.00 53.66 93 ALA A CA 1
ATOM 726 C C . ALA A 1 93 ? 10.538 0.270 2.014 1.00 53.66 93 ALA A C 1
ATOM 728 O O . ALA A 1 93 ? 11.276 -0.437 2.695 1.00 53.66 93 ALA A O 1
ATOM 729 N N . GLY A 1 94 ? 9.219 0.329 2.222 1.00 63.41 94 GLY A N 1
ATOM 730 C CA . GLY A 1 94 ? 8.481 -0.558 3.132 1.00 63.41 94 GLY A CA 1
ATOM 731 C C . GLY A 1 94 ? 7.812 0.116 4.332 1.00 63.41 94 GLY A C 1
ATOM 732 O O . GLY A 1 94 ? 6.794 -0.396 4.798 1.00 63.41 94 GLY A O 1
ATOM 733 N N . LEU A 1 95 ? 8.285 1.285 4.794 1.00 74.94 95 LEU A N 1
ATOM 734 C CA . LEU A 1 95 ? 7.660 1.976 5.937 1.00 74.94 95 LEU A CA 1
ATOM 735 C C . LEU A 1 95 ? 6.207 2.372 5.632 1.00 74.94 95 LEU A C 1
ATOM 737 O O . LEU A 1 95 ? 5.328 2.168 6.468 1.00 74.94 95 LEU A O 1
ATOM 741 N N . GLY A 1 96 ? 5.950 2.862 4.416 1.00 83.44 96 GLY A N 1
ATOM 742 C CA . GLY A 1 96 ? 4.609 3.256 3.995 1.00 83.44 96 GLY A CA 1
ATOM 743 C C . GLY A 1 96 ? 3.628 2.092 3.908 1.00 83.44 96 GLY A C 1
ATOM 744 O O . GLY A 1 96 ? 2.490 2.215 4.348 1.00 83.44 96 GLY A O 1
ATOM 745 N N . LEU A 1 97 ? 4.072 0.929 3.418 1.00 88.81 97 LEU A N 1
ATOM 746 C CA . LEU A 1 97 ? 3.233 -0.274 3.354 1.00 88.81 97 LEU A CA 1
ATOM 747 C C . LEU A 1 97 ? 2.823 -0.729 4.762 1.00 88.81 97 LEU A C 1
ATOM 749 O O . LEU A 1 97 ? 1.645 -0.995 5.007 1.00 88.81 97 LEU A O 1
ATOM 753 N N . ILE A 1 98 ? 3.778 -0.743 5.700 1.00 90.94 98 ILE A N 1
ATOM 754 C CA . ILE A 1 98 ? 3.523 -1.090 7.103 1.00 90.94 98 ILE A CA 1
ATOM 755 C C . ILE A 1 98 ? 2.565 -0.075 7.745 1.00 90.94 98 ILE A C 1
ATOM 757 O O . ILE A 1 98 ? 1.617 -0.483 8.418 1.00 90.94 98 ILE A O 1
ATOM 761 N N . ASP A 1 99 ? 2.770 1.236 7.548 1.00 89.69 99 ASP A N 1
ATOM 762 C CA . ASP A 1 99 ? 1.907 2.252 8.172 1.00 89.69 99 ASP A CA 1
ATOM 763 C C . ASP A 1 99 ? 0.474 2.209 7.621 1.00 89.69 99 ASP A C 1
ATOM 765 O O . ASP A 1 99 ? -0.487 2.299 8.394 1.00 89.69 99 ASP A O 1
ATOM 769 N N . ILE A 1 100 ? 0.315 1.986 6.310 1.00 91.31 100 ILE A N 1
ATOM 770 C CA . ILE A 1 100 ? -0.996 1.813 5.673 1.00 91.31 100 ILE A CA 1
ATOM 771 C C . ILE A 1 100 ? -1.720 0.603 6.271 1.00 91.31 100 ILE A C 1
ATOM 773 O O . ILE A 1 100 ? -2.841 0.759 6.769 1.00 91.31 100 ILE A O 1
ATOM 777 N N . ALA A 1 101 ? -1.099 -0.581 6.270 1.00 92.25 101 ALA A N 1
ATOM 778 C CA . ALA A 1 101 ? -1.721 -1.800 6.796 1.00 92.25 101 ALA A CA 1
ATOM 779 C C . ALA A 1 101 ? -2.080 -1.654 8.283 1.00 92.25 101 ALA A C 1
ATOM 781 O O . ALA A 1 101 ? -3.203 -1.940 8.697 1.00 92.25 101 ALA A O 1
ATOM 782 N N . ARG A 1 102 ? -1.172 -1.085 9.084 1.00 91.31 102 ARG A N 1
ATOM 783 C CA . ARG A 1 102 ? -1.387 -0.841 10.516 1.00 91.31 102 ARG A CA 1
ATOM 784 C C . ARG A 1 102 ? -2.551 0.115 10.792 1.00 91.31 102 ARG A C 1
ATOM 786 O O . ARG A 1 102 ? -3.308 -0.098 11.738 1.00 91.31 102 ARG A O 1
ATOM 793 N N . LYS A 1 103 ? -2.697 1.200 10.020 1.00 89.69 103 LYS A N 1
ATOM 794 C CA . LYS A 1 103 ? -3.758 2.196 10.271 1.00 89.69 103 LYS A CA 1
ATOM 795 C C . LYS A 1 103 ? -5.111 1.795 9.711 1.00 89.69 103 LYS A C 1
ATOM 797 O O . LYS A 1 103 ? -6.131 2.185 10.293 1.00 89.69 103 LYS A O 1
ATOM 802 N N . THR A 1 104 ? -5.130 1.076 8.596 1.00 89.94 104 THR A N 1
ATOM 803 C CA . THR A 1 104 ? -6.370 0.599 7.974 1.00 89.94 104 THR A CA 1
ATOM 804 C C . THR A 1 104 ? -6.889 -0.661 8.654 1.00 89.94 104 THR A C 1
ATOM 806 O O . THR A 1 104 ? -8.098 -0.778 8.835 1.00 89.94 104 THR A O 1
ATOM 809 N N . GLY A 1 105 ? -5.994 -1.540 9.113 1.00 89.50 105 GLY A N 1
ATOM 810 C CA . GLY A 1 105 ? -6.356 -2.876 9.584 1.00 89.50 105 GLY A CA 1
ATOM 811 C C . GLY A 1 105 ? -6.840 -3.783 8.449 1.00 89.50 105 GLY A C 1
ATOM 812 O O . GLY A 1 105 ? -7.526 -4.768 8.714 1.00 89.50 105 GLY A O 1
ATOM 813 N N . GLU A 1 106 ? -6.534 -3.422 7.202 1.00 90.69 106 GLU A N 1
ATOM 814 C CA . GLU A 1 106 ? -6.864 -4.191 6.006 1.00 90.69 106 GLU A CA 1
ATOM 815 C C . GLU A 1 106 ? -5.582 -4.715 5.355 1.00 90.69 106 GLU A C 1
ATOM 817 O O . GLU A 1 106 ? -4.496 -4.149 5.520 1.00 90.69 106 GLU A O 1
ATOM 822 N N . LYS A 1 107 ? -5.724 -5.796 4.586 1.00 93.25 107 LYS A N 1
ATOM 823 C CA . LYS A 1 107 ? -4.644 -6.296 3.736 1.00 93.25 107 LYS A CA 1
ATOM 824 C C . LYS A 1 107 ? -4.458 -5.377 2.528 1.00 93.25 107 LYS A C 1
ATOM 826 O O . LYS A 1 107 ? -5.400 -4.753 2.043 1.00 93.25 107 LYS A O 1
ATOM 831 N N . LEU A 1 108 ? -3.224 -5.304 2.055 1.00 94.00 108 LEU A N 1
ATOM 832 C CA . LEU A 1 108 ? -2.831 -4.590 0.852 1.00 94.00 108 LEU A CA 1
ATOM 833 C C . LEU A 1 108 ? -3.100 -5.479 -0.367 1.00 94.00 108 LEU A C 1
ATOM 835 O O . LEU A 1 108 ? -2.420 -6.493 -0.551 1.00 94.00 108 LEU A O 1
ATOM 839 N N . ASP A 1 109 ? -4.065 -5.096 -1.198 1.00 95.38 109 ASP A N 1
ATOM 840 C CA . ASP A 1 109 ? -4.305 -5.743 -2.487 1.00 95.38 109 ASP A CA 1
ATOM 841 C C . ASP A 1 109 ? -3.325 -5.181 -3.517 1.00 95.38 109 ASP A C 1
ATOM 843 O O . ASP A 1 109 ? -3.155 -3.965 -3.615 1.00 95.38 109 ASP A O 1
ATOM 847 N N . TYR A 1 110 ? -2.697 -6.032 -4.323 1.00 94.50 110 TYR A N 1
ATOM 848 C CA . TYR A 1 110 ? -1.753 -5.567 -5.334 1.00 94.50 110 TYR A CA 1
ATOM 849 C C . TYR A 1 110 ? -1.750 -6.429 -6.589 1.00 94.50 110 TYR A C 1
ATOM 851 O O . TYR A 1 110 ? -2.154 -7.591 -6.575 1.00 94.50 110 TYR A O 1
ATOM 859 N N . GLN A 1 111 ? -1.263 -5.841 -7.679 1.00 94.81 111 GLN A N 1
ATOM 860 C CA . GLN A 1 111 ? -1.083 -6.514 -8.955 1.00 94.81 111 GLN A CA 1
ATOM 861 C C . GLN A 1 111 ? 0.132 -5.952 -9.692 1.00 94.81 111 GLN A C 1
ATOM 863 O O . GLN A 1 111 ? 0.422 -4.759 -9.618 1.00 94.81 111 GLN A O 1
ATOM 868 N N . PHE A 1 112 ? 0.816 -6.816 -10.438 1.00 92.50 112 PHE A N 1
ATOM 869 C CA . PHE A 1 112 ? 1.834 -6.422 -11.404 1.00 92.50 112 PHE A CA 1
ATOM 870 C C . PHE A 1 112 ? 1.324 -6.707 -12.816 1.00 92.50 112 PHE A C 1
ATOM 872 O O . PHE A 1 112 ? 0.927 -7.836 -13.108 1.00 92.50 112 PHE A O 1
ATOM 879 N N . LEU A 1 113 ? 1.343 -5.701 -13.687 1.00 91.56 113 LEU A N 1
ATOM 880 C CA . LEU A 1 113 ? 1.056 -5.849 -15.115 1.00 91.56 113 LEU A CA 1
ATOM 881 C C . LEU A 1 113 ? 2.332 -5.599 -15.912 1.00 91.56 113 LEU A C 1
ATOM 883 O O . LEU A 1 113 ? 3.052 -4.646 -15.626 1.00 91.56 113 LEU A O 1
ATOM 887 N N . GLN A 1 114 ? 2.612 -6.430 -16.914 1.00 90.00 114 GLN A N 1
ATOM 888 C CA . GLN A 1 114 ? 3.757 -6.210 -17.795 1.00 90.00 114 GLN A CA 1
ATOM 889 C C . GLN A 1 114 ? 3.545 -4.927 -18.609 1.00 90.00 114 GLN A C 1
ATOM 891 O O . GLN A 1 114 ? 2.492 -4.772 -19.226 1.00 90.00 114 GLN A O 1
ATOM 896 N N . LEU A 1 115 ? 4.531 -4.023 -18.606 1.00 85.81 115 LEU A N 1
ATOM 897 C CA . LEU A 1 115 ? 4.544 -2.852 -19.488 1.00 85.81 115 LEU A CA 1
ATOM 898 C C . LEU A 1 115 ? 5.452 -3.105 -20.699 1.00 85.81 115 LEU A C 1
ATOM 900 O O . LEU A 1 115 ? 5.017 -2.945 -21.834 1.00 85.81 115 LEU A O 1
ATOM 904 N N . ASP A 1 116 ? 6.691 -3.527 -20.453 1.00 87.56 116 ASP A N 1
ATOM 905 C CA . ASP A 1 116 ? 7.687 -3.906 -21.465 1.00 87.56 116 ASP A CA 1
ATOM 906 C C . ASP A 1 116 ? 8.722 -4.858 -20.839 1.00 87.56 116 ASP A C 1
ATOM 908 O O . ASP A 1 116 ? 8.600 -5.195 -19.666 1.00 87.56 116 ASP A O 1
ATOM 912 N N . ASP A 1 117 ? 9.758 -5.283 -21.565 1.00 89.50 117 ASP A N 1
ATOM 913 C CA . ASP A 1 117 ? 10.768 -6.239 -21.067 1.00 89.50 117 ASP A CA 1
ATOM 914 C C . ASP A 1 117 ? 11.503 -5.796 -19.785 1.00 89.50 117 ASP A C 1
ATOM 916 O O . ASP A 1 117 ? 12.078 -6.624 -19.076 1.00 89.50 117 ASP A O 1
ATOM 920 N N . LYS A 1 118 ? 11.512 -4.496 -19.474 1.00 88.44 118 LYS A N 1
ATOM 921 C CA . LYS A 1 118 ? 12.254 -3.908 -18.349 1.00 88.44 118 LYS A CA 1
ATOM 922 C C . LYS A 1 118 ? 11.346 -3.436 -17.221 1.00 88.44 118 LYS A C 1
ATOM 924 O O . LYS A 1 118 ? 11.804 -3.355 -16.078 1.00 88.44 118 LYS A O 1
ATOM 929 N N . PHE A 1 119 ? 10.084 -3.126 -17.512 1.00 86.69 119 PHE A N 1
ATOM 930 C CA . PHE A 1 119 ? 9.183 -2.460 -16.580 1.00 86.69 119 PHE A CA 1
ATOM 931 C C . PHE A 1 119 ? 7.823 -3.149 -16.420 1.00 86.69 119 PHE A C 1
ATOM 933 O O . PHE A 1 119 ? 7.264 -3.760 -17.331 1.00 86.69 119 PHE A O 1
ATOM 940 N N . LEU A 1 120 ? 7.256 -2.965 -15.230 1.00 89.00 120 LEU A N 1
ATOM 941 C CA . LEU A 1 120 ? 5.919 -3.389 -14.836 1.00 89.00 120 LEU A CA 1
ATOM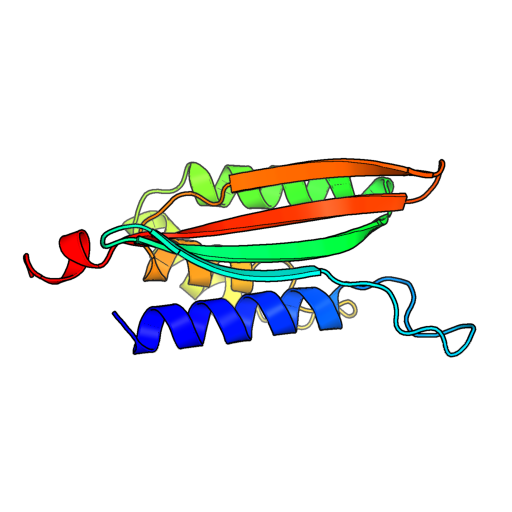 942 C C . LEU A 1 120 ? 5.122 -2.173 -14.361 1.00 89.00 120 LEU A C 1
ATOM 944 O O . LEU A 1 120 ? 5.682 -1.252 -13.761 1.00 89.00 120 LEU A O 1
ATOM 948 N N . PHE A 1 121 ? 3.805 -2.206 -14.529 1.00 88.62 121 PHE A N 1
ATOM 949 C CA . PHE A 1 121 ? 2.911 -1.422 -13.688 1.00 88.62 121 PHE A CA 1
ATOM 950 C C . PHE A 1 121 ? 2.686 -2.167 -12.380 1.00 88.62 121 PHE A C 1
ATOM 952 O O . PHE A 1 121 ? 2.107 -3.253 -12.367 1.00 88.62 121 PHE A O 1
ATOM 959 N N . PHE A 1 122 ? 3.121 -1.568 -11.279 1.00 90.00 122 PHE A N 1
ATOM 960 C CA . PHE A 1 122 ? 2.682 -1.956 -9.949 1.00 90.00 122 PHE A CA 1
ATOM 961 C C . PHE A 1 122 ? 1.370 -1.237 -9.654 1.00 90.00 122 PHE A C 1
ATOM 963 O O . PHE A 1 122 ? 1.284 -0.024 -9.836 1.00 90.00 122 PHE A O 1
ATOM 970 N N . ILE A 1 123 ? 0.350 -1.976 -9.236 1.00 91.75 123 ILE A N 1
ATOM 971 C CA . ILE A 1 123 ? -0.943 -1.453 -8.802 1.00 91.75 123 ILE A CA 1
ATOM 972 C C . ILE A 1 123 ? -1.119 -1.849 -7.342 1.00 91.75 123 ILE A C 1
ATOM 974 O O . ILE A 1 123 ? -1.004 -3.025 -7.009 1.00 91.75 123 ILE A O 1
ATOM 978 N N . LEU A 1 124 ? -1.428 -0.876 -6.491 1.00 92.38 124 LEU A N 1
ATOM 979 C CA . LEU A 1 124 ? -1.749 -1.067 -5.081 1.00 92.38 124 LEU A CA 1
ATOM 980 C C . LEU A 1 124 ? -3.168 -0.563 -4.835 1.00 92.38 124 LEU A C 1
ATOM 982 O O . LEU A 1 124 ? -3.480 0.587 -5.144 1.00 92.38 124 LEU A O 1
ATOM 986 N N . LYS A 1 125 ? -4.014 -1.408 -4.257 1.00 94.00 125 LYS A N 1
ATOM 987 C CA . LYS A 1 125 ? -5.371 -1.090 -3.826 1.00 94.00 125 LYS A CA 1
ATOM 988 C C . LYS A 1 125 ? -5.451 -1.218 -2.308 1.00 94.00 125 LYS A C 1
ATOM 990 O O . LYS A 1 125 ? -5.112 -2.244 -1.725 1.00 94.00 125 LYS A O 1
ATOM 995 N N . VAL A 1 126 ? -5.923 -0.153 -1.672 1.00 93.88 126 VAL A N 1
ATOM 996 C CA . VAL A 1 126 ? -6.115 -0.073 -0.226 1.00 93.88 126 VAL A CA 1
ATOM 997 C C . VAL A 1 126 ? -7.582 0.189 0.060 1.00 93.88 126 VAL A C 1
ATOM 999 O O . VAL A 1 126 ? -8.164 1.153 -0.447 1.00 93.88 126 VAL A O 1
ATOM 1002 N N . GLU A 1 127 ? -8.169 -0.657 0.897 1.00 93.56 127 GLU A N 1
ATOM 1003 C CA . GLU A 1 127 ? -9.531 -0.491 1.388 1.00 93.56 127 GLU A CA 1
ATOM 1004 C C . GLU A 1 127 ? -9.537 0.166 2.769 1.00 93.56 127 GLU A C 1
ATOM 1006 O O . GLU A 1 127 ? -8.663 -0.060 3.605 1.00 93.56 127 GL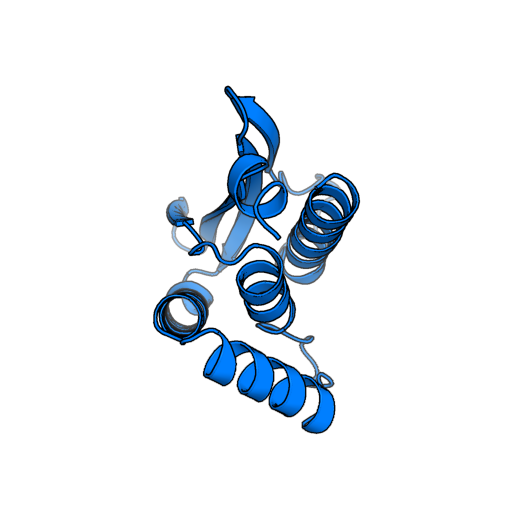U A O 1
ATOM 1011 N N . ILE A 1 128 ? -10.528 1.019 3.013 1.00 92.75 128 ILE A N 1
ATOM 1012 C CA . ILE A 1 128 ? -10.699 1.716 4.287 1.00 92.75 128 ILE A CA 1
ATOM 1013 C C . ILE A 1 128 ? -12.180 1.647 4.654 1.00 92.75 128 ILE A C 1
ATOM 1015 O O . ILE A 1 128 ? -12.992 2.450 4.186 1.00 92.75 128 ILE A O 1
ATOM 1019 N N . SER A 1 129 ? -12.537 0.666 5.485 1.00 89.12 129 SER A N 1
ATOM 1020 C CA . SER A 1 129 ? -13.918 0.426 5.919 1.00 89.12 129 SER A CA 1
ATOM 1021 C C . SER A 1 129 ? -14.344 1.399 7.017 1.00 89.12 129 SER A C 1
ATOM 1023 O O . SER A 1 129 ? -13.845 1.329 8.134 1.00 89.12 129 SER A O 1
ATOM 1025 N N . ALA A 1 130 ? -15.299 2.286 6.742 1.00 79.62 130 ALA A N 1
ATOM 1026 C CA . ALA A 1 130 ? -15.860 3.206 7.729 1.00 79.62 130 ALA A CA 1
ATOM 1027 C C . ALA A 1 130 ? -16.564 2.468 8.884 1.00 79.62 130 ALA A C 1
ATOM 1029 O O . ALA A 1 130 ? -16.376 2.843 10.038 1.00 79.62 130 ALA A O 1
ATOM 1030 N N . ARG A 1 131 ? -17.266 1.357 8.602 1.00 71.00 131 ARG A N 1
ATOM 1031 C CA . ARG A 1 131 ? -18.028 0.581 9.605 1.00 71.00 131 ARG A CA 1
ATOM 1032 C C . ARG A 1 131 ? -17.170 -0.052 10.694 1.00 71.00 131 ARG A C 1
ATOM 1034 O O . ARG A 1 131 ? -17.634 -0.198 11.821 1.00 71.00 131 ARG A O 1
ATOM 1041 N N . LYS A 1 132 ? -15.932 -0.450 10.379 1.00 64.62 132 LYS A N 1
ATOM 1042 C CA . LYS A 1 132 ? -15.006 -1.002 11.384 1.00 64.62 132 LYS A CA 1
ATOM 1043 C C . LYS A 1 132 ? -14.610 0.038 12.439 1.00 64.62 132 LYS A C 1
ATOM 1045 O O . LYS A 1 132 ? -14.111 -0.342 13.492 1.00 64.62 132 LYS A O 1
ATOM 1050 N N . PHE A 1 133 ? -14.832 1.326 12.171 1.00 61.16 133 PHE A N 1
ATOM 1051 C CA . PHE A 1 133 ? -14.428 2.419 13.052 1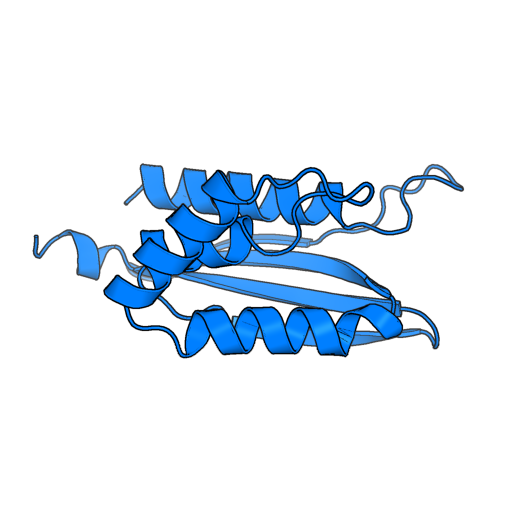.00 61.16 133 PHE A CA 1
ATOM 1052 C C . PHE A 1 133 ? -15.568 3.019 13.880 1.00 61.16 133 PHE A C 1
ATOM 1054 O O . PHE A 1 133 ? -15.267 3.764 14.800 1.00 61.16 133 PHE A O 1
ATOM 1061 N N . ASP A 1 134 ? -16.827 2.670 13.602 1.00 55.69 134 ASP A N 1
ATOM 1062 C CA . ASP A 1 134 ? -17.985 3.106 14.404 1.00 55.69 134 ASP A CA 1
ATOM 1063 C C . ASP A 1 134 ? -18.298 2.142 15.569 1.00 55.69 134 ASP A C 1
ATOM 1065 O O . ASP A 1 134 ? -19.205 2.385 16.357 1.00 55.69 134 ASP A O 1
ATOM 1069 N N . LYS A 1 135 ? -17.564 1.023 15.676 1.00 46.28 135 LYS A N 1
ATOM 1070 C CA . LYS A 1 135 ? -17.708 0.005 16.736 1.00 46.28 135 LYS A CA 1
ATOM 1071 C C . LYS A 1 135 ? -16.602 0.051 17.809 1.00 46.28 135 LYS A C 1
ATOM 1073 O O . LYS A 1 135 ? -16.442 -0.927 18.536 1.00 46.28 135 LYS A O 1
ATOM 1078 N N . GLN A 1 136 ? -15.830 1.135 17.886 1.00 42.03 136 GLN A N 1
ATOM 1079 C CA . GLN A 1 136 ? -14.873 1.411 18.972 1.00 42.03 136 GLN A CA 1
ATOM 1080 C C . GLN A 1 136 ? -15.313 2.655 19.730 1.00 42.03 136 GLN A C 1
ATOM 1082 O O . GLN A 1 136 ? -15.153 2.652 20.967 1.00 42.03 136 GLN A O 1
#

Radius of gyration: 15.34 Å; chains: 1; bounding box: 42×28×40 Å

Foldseek 3Di:
DVVLVVLLLVLLVVCQVLAQPPPPDDPDPQDKDWDWDDDDQKIKTKIKHKHWPVCVVVLVVLLVVLQPDDLVRLVVVLVCLVVVDQPPVSGDPRNSSSVSCNSQVDRWDWDWADPDPTITMIMIMGMHGNVVVVVD